Protein AF-A0A375JFB7-F1 (afdb_monomer_lite)

Secondary structure (DSSP, 8-state):
--STTTHHHHHHHHHHHHHHHHHHHHHHHHHHHHHHHHHHHHHHHHHHHHHHHHHHHH--SHHHHHHHHHHHHHHHHHHHHHHHHHHHHHHHHHHHHHHHHHHHHHHHHHHHHHHHHHHHHTT--SSHHHHHHHHHHHHHHHHHHHHHHHHHHHHHHHTT--

InterPro domains:
  IPR010127 Phasin, subfamily 1 [TIGR01841] (28-114)
  IPR018968 Phasin [PF09361] (9-106)

Organism: NCBI:txid164546

pLDDT: mean 70.56, std 11.67, range [41.59, 93.19]

Foldseek 3Di:
DPDLLCVLVVVLVVLVVVLVVLLVVLVVVLVVLLVVLVVVVVVVVVVVVVVLVVQVVVDPDPVSNVVSVVVVVVVVVVVVVVSVVSNVVSVVVSVVSNVVSLVVLVVVLVVLVVVVVVVVVVPDDDRNVSSVVSSVSSVVVSVVSVCVVVVVVVVVVVVVVD

Radius of gyration: 27.25 Å; chains: 1; bounding box: 56×20×85 Å

Sequence (162 aa):
MSTSALEPIAAAQAAGIEILYGLTSRTLDGLHKVAELNLQTMKWTLAETKECARKAFEAKTAGDLLAMDAGILPPMAEKAQAYCRQQIEIAAATRADFAKVAEAQYEQSKRVMQDYIDAATRGAPSGSVAAMAAWESALTATTSFLDAMQRPSKRAASSRTT

Structure (mmCIF, N/CA/C/O backbone):
data_AF-A0A375JFB7-F1
#
_entry.id   AF-A0A375JFB7-F1
#
loop_
_atom_site.group_PDB
_atom_site.id
_atom_site.type_symbol
_atom_site.label_atom_id
_atom_site.label_alt_id
_atom_site.label_comp_id
_atom_site.label_asym_id
_atom_site.label_entity_id
_atom_site.label_seq_id
_atom_site.pdbx_PDB_ins_code
_atom_site.Cartn_x
_atom_site.Cartn_y
_atom_site.Cartn_z
_atom_site.occupancy
_atom_site.B_iso_or_equiv
_atom_site.auth_seq_id
_atom_site.auth_comp_id
_atom_site.auth_asym_id
_atom_site.auth_atom_id
_atom_site.pdbx_PDB_model_num
ATOM 1 N N . MET A 1 1 ? 12.589 9.774 -48.180 1.00 43.66 1 MET A N 1
ATOM 2 C CA . MET A 1 1 ? 13.615 9.539 -47.139 1.00 43.66 1 MET A CA 1
ATOM 3 C C . MET A 1 1 ? 13.243 10.329 -45.883 1.00 43.66 1 MET A C 1
ATOM 5 O O . MET A 1 1 ? 13.657 11.472 -45.799 1.00 43.66 1 MET A O 1
ATOM 9 N N . SER A 1 2 ? 12.432 9.796 -44.953 1.00 49.78 2 SER A N 1
ATOM 10 C CA . SER A 1 2 ? 12.224 10.422 -43.616 1.00 49.78 2 SER A CA 1
ATOM 11 C C . SER A 1 2 ? 11.579 9.509 -42.553 1.00 49.78 2 SER A C 1
ATOM 13 O O . SER A 1 2 ? 11.629 9.842 -41.378 1.00 49.78 2 SER A O 1
ATOM 15 N N . THR A 1 3 ? 10.975 8.370 -42.908 1.00 49.88 3 THR A N 1
ATOM 16 C CA . THR A 1 3 ? 10.169 7.573 -41.959 1.00 49.88 3 THR A CA 1
ATOM 17 C C . THR A 1 3 ? 10.995 6.725 -40.985 1.00 49.88 3 THR A C 1
ATOM 19 O O . THR A 1 3 ? 10.656 6.655 -39.810 1.00 49.88 3 THR A O 1
ATOM 22 N N . SER A 1 4 ? 12.129 6.165 -41.417 1.00 55.44 4 SER A N 1
ATOM 23 C CA . SER A 1 4 ? 12.956 5.253 -40.603 1.00 55.44 4 SER A CA 1
ATOM 24 C C . SER A 1 4 ? 13.643 5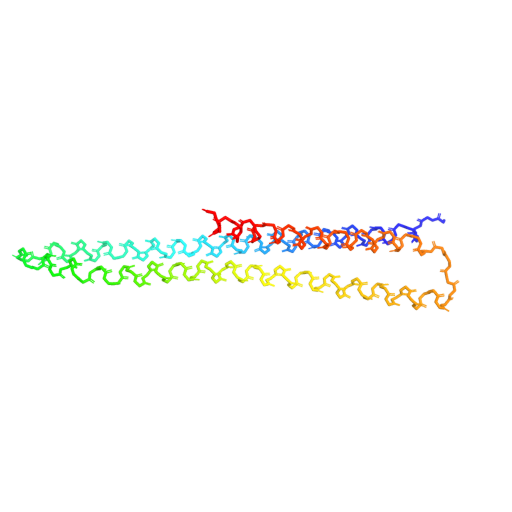.914 -39.398 1.00 55.44 4 SER A C 1
ATOM 26 O O . SER A 1 4 ? 14.006 5.234 -38.449 1.00 55.44 4 SER A O 1
ATOM 28 N N . ALA A 1 5 ? 13.836 7.238 -39.422 1.00 58.59 5 ALA A N 1
ATOM 29 C CA . ALA A 1 5 ? 14.421 7.985 -38.303 1.00 58.59 5 ALA A CA 1
ATOM 30 C C . ALA A 1 5 ? 13.385 8.344 -37.221 1.00 58.59 5 ALA A C 1
ATOM 32 O O . ALA A 1 5 ? 13.753 8.618 -36.082 1.00 58.59 5 ALA A O 1
ATOM 33 N N . LEU A 1 6 ? 12.095 8.343 -37.575 1.00 59.38 6 LEU A N 1
ATOM 34 C CA . LEU A 1 6 ? 10.992 8.681 -36.673 1.00 59.38 6 LEU A CA 1
ATOM 35 C C . LEU A 1 6 ? 10.460 7.457 -35.923 1.00 59.38 6 LEU A C 1
ATOM 37 O O . LEU A 1 6 ? 9.968 7.598 -34.810 1.00 59.38 6 LEU A O 1
ATOM 41 N N . GLU A 1 7 ? 10.592 6.264 -36.500 1.00 63.38 7 GLU A N 1
ATOM 42 C CA . GLU A 1 7 ? 10.107 5.004 -35.924 1.00 63.38 7 GLU A CA 1
ATOM 43 C C . GLU A 1 7 ? 10.693 4.694 -34.525 1.00 63.38 7 GLU A C 1
ATOM 45 O O . GLU A 1 7 ? 9.913 4.403 -33.616 1.00 63.38 7 GLU A O 1
ATOM 50 N N . PRO A 1 8 ? 12.009 4.863 -34.266 1.00 57.88 8 PRO A N 1
ATOM 51 C CA . PRO A 1 8 ? 12.585 4.647 -32.934 1.00 57.88 8 PRO A CA 1
ATOM 52 C C . PRO A 1 8 ? 12.127 5.692 -31.906 1.00 57.88 8 PRO A C 1
ATOM 54 O O . PRO A 1 8 ? 11.926 5.374 -30.735 1.00 57.88 8 PRO A O 1
ATOM 57 N N . ILE A 1 9 ? 11.934 6.942 -32.343 1.00 61.06 9 ILE A N 1
ATOM 58 C CA . ILE A 1 9 ? 11.463 8.046 -31.491 1.00 61.06 9 ILE A CA 1
ATOM 59 C C . ILE A 1 9 ? 9.996 7.819 -31.108 1.00 61.06 9 ILE A C 1
ATOM 61 O O . ILE A 1 9 ? 9.631 7.965 -29.942 1.00 61.06 9 ILE A O 1
ATOM 65 N N . ALA A 1 10 ? 9.167 7.413 -32.071 1.00 66.88 10 ALA A N 1
ATOM 66 C CA . ALA A 1 10 ? 7.772 7.064 -31.838 1.00 66.88 10 ALA A CA 1
ATOM 67 C C . ALA A 1 10 ? 7.643 5.851 -30.901 1.00 66.88 10 ALA A C 1
ATOM 69 O O . ALA A 1 10 ? 6.823 5.874 -29.984 1.00 66.88 10 ALA A O 1
ATOM 70 N N . ALA A 1 11 ? 8.492 4.831 -31.066 1.00 64.00 11 ALA A N 1
ATOM 71 C CA . ALA A 1 11 ? 8.538 3.675 -30.171 1.00 64.00 11 ALA A CA 1
ATOM 72 C C . ALA A 1 11 ? 8.938 4.060 -28.733 1.00 64.00 11 ALA A C 1
ATOM 74 O O . ALA A 1 11 ? 8.326 3.584 -27.778 1.00 64.00 11 ALA A O 1
ATOM 75 N N . ALA A 1 12 ? 9.909 4.965 -28.562 1.00 59.97 12 ALA A N 1
ATOM 76 C CA . ALA A 1 12 ? 10.305 5.471 -27.245 1.00 59.97 12 ALA A CA 1
ATOM 77 C C . ALA A 1 12 ? 9.188 6.285 -26.567 1.00 59.97 12 ALA A C 1
ATOM 79 O O . ALA A 1 12 ? 8.938 6.124 -25.371 1.00 59.97 12 ALA A O 1
ATOM 80 N N . GLN A 1 13 ? 8.482 7.129 -27.327 1.00 59.34 13 GLN A N 1
ATOM 81 C CA . GLN A 1 13 ? 7.333 7.886 -26.823 1.00 59.34 13 GLN A CA 1
ATOM 82 C C . GLN A 1 13 ? 6.175 6.968 -26.417 1.00 59.34 13 GLN A C 1
ATOM 84 O O . GLN A 1 13 ? 5.597 7.156 -25.346 1.00 59.34 13 GLN A O 1
ATOM 89 N N . ALA A 1 14 ? 5.868 5.954 -27.230 1.00 68.44 14 ALA A N 1
ATOM 90 C CA . ALA A 1 14 ? 4.843 4.961 -26.919 1.00 68.44 14 ALA A CA 1
ATOM 91 C C . ALA A 1 14 ? 5.184 4.178 -25.640 1.00 68.44 14 ALA A C 1
ATOM 93 O O . ALA A 1 14 ? 4.348 4.088 -24.742 1.00 68.44 14 ALA A O 1
ATOM 94 N N . ALA A 1 15 ? 6.431 3.714 -25.502 1.00 65.50 15 ALA A N 1
ATOM 95 C CA . ALA A 1 15 ? 6.897 3.034 -24.294 1.00 65.50 15 ALA A CA 1
ATOM 96 C C . ALA A 1 15 ? 6.797 3.933 -23.047 1.00 65.50 15 ALA A C 1
ATOM 98 O O . ALA A 1 15 ? 6.341 3.491 -21.996 1.00 65.50 15 ALA A O 1
ATOM 99 N N . GLY A 1 16 ? 7.151 5.219 -23.161 1.00 62.47 16 GLY A N 1
ATOM 100 C CA . GLY A 1 16 ? 7.000 6.184 -22.068 1.00 62.47 16 GLY A CA 1
ATOM 101 C C . GLY A 1 16 ? 5.546 6.360 -21.611 1.00 62.47 16 GLY A C 1
ATOM 102 O O . GLY A 1 16 ? 5.279 6.405 -20.409 1.00 62.47 16 GLY A O 1
ATOM 103 N N . ILE A 1 17 ? 4.598 6.412 -22.552 1.00 69.38 17 ILE A N 1
ATOM 104 C CA . ILE A 1 17 ? 3.159 6.493 -22.254 1.00 69.38 17 ILE A CA 1
ATOM 105 C C . ILE A 1 17 ? 2.668 5.213 -21.570 1.00 69.38 17 ILE A C 1
ATOM 107 O O . ILE A 1 17 ? 1.898 5.291 -20.614 1.00 69.38 17 ILE A O 1
ATOM 111 N N . GLU A 1 18 ? 3.127 4.046 -22.015 1.00 69.50 18 GLU A N 1
ATOM 112 C CA . GLU A 1 18 ? 2.725 2.755 -21.450 1.00 69.50 18 GLU A CA 1
ATOM 113 C C . GLU A 1 18 ? 3.256 2.557 -20.021 1.00 69.50 18 GLU A C 1
ATOM 115 O O . GLU A 1 18 ? 2.513 2.124 -19.137 1.00 69.50 18 GLU A O 1
ATOM 120 N N . ILE A 1 19 ? 4.491 2.996 -19.750 1.00 67.31 19 ILE A N 1
ATOM 121 C CA . ILE A 1 19 ? 5.060 3.065 -18.395 1.00 67.31 19 ILE A CA 1
ATOM 122 C C . ILE A 1 19 ? 4.215 3.977 -17.502 1.00 67.31 19 ILE A C 1
ATOM 124 O O . ILE A 1 19 ? 3.836 3.576 -16.400 1.00 67.31 19 ILE A O 1
ATOM 128 N N . LEU A 1 20 ? 3.911 5.195 -17.968 1.00 65.31 20 LEU A N 1
ATOM 129 C CA . LEU A 1 20 ? 3.102 6.158 -17.216 1.00 65.31 20 LEU A CA 1
ATOM 130 C C . LEU A 1 20 ? 1.714 5.595 -16.913 1.00 65.31 20 LEU A C 1
ATOM 132 O O . LEU A 1 20 ? 1.273 5.646 -15.767 1.00 65.31 20 LEU A O 1
ATOM 136 N N . TYR A 1 21 ? 1.056 5.003 -17.909 1.00 74.75 21 TYR A N 1
ATOM 137 C CA . TYR A 1 21 ? -0.249 4.377 -17.740 1.00 74.75 21 TYR A CA 1
ATOM 138 C C . TYR A 1 21 ? -0.203 3.228 -16.728 1.00 74.75 21 TYR A C 1
ATOM 140 O O . TYR A 1 21 ? -1.010 3.199 -15.797 1.00 74.75 21 TYR A O 1
ATOM 148 N N . GLY A 1 22 ? 0.771 2.321 -16.854 1.00 74.50 22 GLY A N 1
ATOM 149 C CA . GLY A 1 22 ? 0.967 1.222 -15.910 1.00 74.50 22 GLY A CA 1
ATOM 150 C C . GLY A 1 22 ? 1.167 1.727 -14.480 1.00 74.50 22 GLY A C 1
ATOM 151 O O . GLY A 1 22 ? 0.506 1.260 -13.553 1.00 74.50 22 GLY A O 1
ATOM 152 N N . LEU A 1 23 ? 2.008 2.744 -14.296 1.00 70.56 23 LEU A N 1
ATOM 153 C CA . LEU A 1 23 ? 2.259 3.382 -13.002 1.00 70.56 23 LEU A CA 1
ATOM 154 C C . LEU A 1 23 ? 1.022 4.045 -12.396 1.00 70.56 23 LEU A C 1
ATOM 156 O O . LEU A 1 23 ? 0.718 3.841 -11.213 1.00 70.56 23 LEU A O 1
ATOM 160 N N . THR A 1 24 ? 0.296 4.824 -13.195 1.00 70.94 24 THR A N 1
ATOM 161 C CA . THR A 1 24 ? -0.943 5.477 -12.768 1.00 70.94 24 THR A CA 1
ATOM 162 C C . THR A 1 24 ? -1.995 4.439 -12.394 1.00 70.94 24 THR A C 1
ATOM 164 O O . THR A 1 24 ? -2.578 4.542 -11.315 1.00 70.94 24 THR A O 1
ATOM 167 N N . SER A 1 25 ? -2.180 3.398 -13.211 1.00 76.81 25 SER A N 1
ATOM 168 C CA . SER A 1 25 ? -3.114 2.306 -12.923 1.00 76.81 25 SER A CA 1
ATOM 169 C C . SER A 1 25 ? -2.788 1.625 -11.592 1.00 76.81 25 SER A C 1
ATOM 171 O O . SER A 1 25 ? -3.671 1.474 -10.754 1.00 76.81 25 SER A O 1
ATOM 173 N N . ARG A 1 26 ? -1.519 1.274 -11.341 1.00 77.31 26 ARG A N 1
ATOM 174 C CA . ARG A 1 26 ? -1.110 0.637 -10.073 1.00 77.31 26 ARG A CA 1
ATOM 175 C C . ARG A 1 26 ? -1.273 1.555 -8.863 1.00 77.31 26 ARG A C 1
ATOM 177 O O . ARG A 1 26 ? -1.613 1.089 -7.776 1.00 77.31 26 ARG A O 1
ATOM 184 N N . THR A 1 27 ? -1.071 2.858 -9.042 1.00 73.12 27 THR A N 1
ATOM 185 C CA . THR A 1 27 ? -1.324 3.850 -7.988 1.00 73.12 27 THR A CA 1
ATOM 186 C C . THR A 1 27 ? -2.812 3.921 -7.642 1.00 73.12 27 THR A C 1
ATOM 188 O O . THR A 1 27 ? -3.165 3.931 -6.462 1.00 73.12 27 THR A O 1
ATOM 191 N N . LEU A 1 28 ? -3.685 3.918 -8.655 1.00 78.69 28 LEU A N 1
ATOM 192 C CA . LEU A 1 28 ? -5.137 3.892 -8.466 1.00 78.69 28 LEU A CA 1
ATOM 193 C C . LEU A 1 28 ? -5.602 2.595 -7.790 1.00 78.69 28 LEU A C 1
ATOM 195 O O . LEU A 1 28 ? -6.403 2.663 -6.859 1.00 78.69 28 LEU A O 1
ATOM 199 N N . ASP A 1 29 ? -5.045 1.441 -8.171 1.00 83.56 29 ASP A N 1
ATOM 200 C CA . ASP A 1 29 ? -5.311 0.158 -7.503 1.00 83.56 29 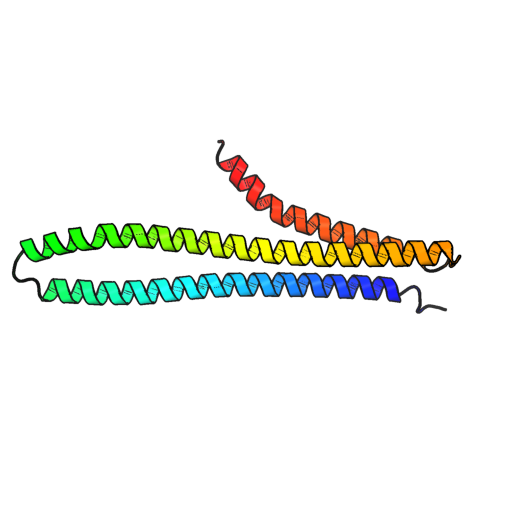ASP A CA 1
ATOM 201 C C . ASP A 1 29 ? -4.941 0.211 -6.010 1.00 83.56 29 ASP A C 1
ATOM 203 O O . ASP A 1 29 ? -5.694 -0.258 -5.153 1.00 83.56 29 ASP A O 1
ATOM 207 N N . GLY A 1 30 ? -3.789 0.803 -5.677 1.00 78.81 30 GLY A N 1
ATOM 208 C CA . GLY A 1 30 ? -3.357 1.009 -4.294 1.00 78.81 30 GLY A CA 1
ATOM 209 C C . GLY A 1 30 ? -4.313 1.907 -3.504 1.00 78.81 30 GLY A C 1
ATOM 210 O O . GLY A 1 30 ? -4.704 1.555 -2.390 1.00 78.81 30 GLY A O 1
ATOM 211 N N . LEU A 1 31 ? -4.741 3.030 -4.092 1.00 77.94 31 LEU A N 1
ATOM 212 C CA . LEU A 1 31 ? -5.734 3.929 -3.490 1.00 77.94 31 LEU A CA 1
ATOM 213 C C . LEU A 1 31 ? -7.068 3.220 -3.245 1.00 77.94 31 LEU A C 1
ATOM 215 O O . LEU A 1 31 ? -7.648 3.363 -2.168 1.00 77.94 31 LEU A O 1
ATOM 219 N N . HIS A 1 32 ? -7.530 2.428 -4.213 1.00 86.19 32 HIS A N 1
ATOM 220 C CA . HIS A 1 32 ? -8.751 1.642 -4.078 1.00 86.19 32 HIS A CA 1
ATOM 221 C C . HIS A 1 32 ? -8.638 0.648 -2.914 1.00 86.19 32 HIS A C 1
ATOM 223 O O . HIS A 1 32 ? -9.533 0.599 -2.075 1.00 86.19 32 HIS A O 1
ATOM 229 N N . LYS A 1 33 ? -7.518 -0.073 -2.784 1.00 90.56 33 LYS A N 1
ATOM 230 C CA . LYS A 1 33 ? -7.294 -1.000 -1.658 1.00 90.56 33 LYS A CA 1
ATOM 231 C C . LYS A 1 33 ? -7.314 -0.298 -0.297 1.00 90.56 33 LYS A C 1
ATOM 233 O O . LYS A 1 33 ? -7.882 -0.839 0.647 1.00 90.56 33 LYS A O 1
ATOM 238 N N . VAL A 1 34 ? -6.733 0.900 -0.187 1.00 82.44 34 VAL A N 1
ATOM 239 C CA . VAL A 1 34 ? -6.784 1.699 1.054 1.00 82.44 34 VAL A CA 1
ATOM 240 C C . VAL A 1 34 ? -8.214 2.149 1.359 1.00 82.44 34 VAL A C 1
ATOM 242 O O . VAL A 1 34 ? -8.664 2.040 2.498 1.00 82.44 34 VAL A O 1
ATOM 245 N N . ALA A 1 35 ? -8.945 2.635 0.354 1.00 87.88 35 ALA A N 1
ATOM 246 C CA . ALA A 1 35 ? -10.334 3.052 0.521 1.00 87.88 35 ALA A CA 1
ATOM 247 C C . ALA A 1 35 ? -11.234 1.882 0.949 1.00 87.88 35 ALA A C 1
ATOM 249 O O . ALA A 1 35 ? -12.029 2.029 1.877 1.00 87.88 35 ALA A O 1
ATOM 250 N N . GLU A 1 36 ? -11.062 0.715 0.327 1.00 92.31 36 GLU A N 1
ATOM 251 C CA . GLU A 1 36 ? -11.780 -0.509 0.682 1.00 92.31 36 GLU A CA 1
ATOM 252 C C . GLU A 1 36 ? -11.465 -0.942 2.120 1.00 92.31 36 GLU A C 1
ATOM 254 O O . GLU A 1 36 ? -12.384 -1.188 2.902 1.00 92.31 36 GLU A O 1
ATOM 259 N N . LEU A 1 37 ? -10.187 -0.944 2.519 1.00 89.94 37 LEU A N 1
ATOM 260 C CA . LEU A 1 37 ? -9.781 -1.253 3.894 1.00 89.94 37 LEU A CA 1
ATOM 261 C C . LEU A 1 37 ? -10.424 -0.295 4.912 1.00 89.94 37 LEU A C 1
ATOM 263 O O . LEU A 1 37 ? -10.921 -0.735 5.954 1.00 89.94 37 LEU A O 1
ATOM 267 N N . ASN A 1 38 ? -10.457 1.005 4.613 1.00 86.75 38 ASN A N 1
ATOM 268 C CA . ASN A 1 38 ? -11.100 2.002 5.471 1.00 86.75 38 ASN A CA 1
ATOM 269 C C . ASN A 1 38 ? -12.604 1.751 5.589 1.00 86.75 38 ASN A C 1
ATOM 271 O O . ASN A 1 38 ? -13.147 1.780 6.693 1.00 86.75 38 ASN A O 1
ATOM 275 N N . LEU A 1 39 ? -13.276 1.459 4.473 1.00 93.19 39 LEU A N 1
ATOM 276 C CA . LEU A 1 39 ? -14.708 1.178 4.458 1.00 93.19 39 LEU A CA 1
ATOM 277 C C . LEU A 1 39 ? -15.041 -0.087 5.263 1.00 93.19 39 LEU A C 1
ATOM 279 O O . LEU A 1 39 ? -15.997 -0.087 6.042 1.00 93.19 39 LEU A O 1
ATOM 283 N N . GLN A 1 40 ? -14.250 -1.151 5.109 1.00 89.81 40 GLN A N 1
ATOM 284 C CA . GLN A 1 40 ? -14.389 -2.378 5.896 1.00 89.81 40 GLN A CA 1
ATOM 285 C C . GLN A 1 40 ? -14.195 -2.101 7.386 1.00 89.81 40 GLN A C 1
ATOM 287 O O . GLN A 1 40 ? -15.034 -2.503 8.191 1.00 89.81 40 GLN A O 1
ATOM 292 N N . THR A 1 41 ? -13.155 -1.342 7.739 1.00 85.12 41 THR A N 1
ATOM 293 C CA . THR A 1 41 ? -12.876 -0.939 9.124 1.00 85.12 41 THR A CA 1
ATOM 294 C C . THR A 1 41 ? -14.038 -0.132 9.704 1.00 85.12 41 THR A C 1
ATOM 296 O O . THR A 1 41 ? -14.505 -0.436 10.795 1.00 85.12 41 THR A O 1
ATOM 299 N N . MET A 1 42 ? -14.580 0.841 8.966 1.00 82.75 42 MET A N 1
ATOM 300 C CA . MET A 1 42 ? -15.734 1.638 9.402 1.00 82.75 42 MET A CA 1
ATOM 301 C C . MET A 1 42 ? -16.990 0.789 9.615 1.00 82.75 42 MET A C 1
ATOM 303 O O . MET A 1 42 ? -17.652 0.927 10.644 1.00 82.75 42 MET A O 1
ATOM 307 N N . LYS A 1 43 ? -17.327 -0.090 8.660 1.00 86.44 43 LYS A N 1
ATOM 308 C CA . LYS A 1 43 ? -18.482 -1.000 8.769 1.00 86.44 43 LYS A CA 1
ATOM 309 C C . LYS A 1 43 ? -18.365 -1.880 10.004 1.00 86.44 43 LYS A C 1
ATOM 311 O O . LYS A 1 43 ? -19.333 -2.067 10.739 1.00 86.44 43 LYS A O 1
ATOM 316 N N . TRP A 1 44 ? -17.172 -2.409 10.209 1.00 84.12 44 TRP A N 1
ATOM 317 C CA . TRP A 1 44 ? -16.868 -3.295 11.306 1.00 84.12 44 TRP A CA 1
ATOM 318 C C . TRP A 1 44 ? -16.928 -2.560 12.665 1.00 84.12 44 TRP A C 1
ATOM 320 O O . TRP A 1 44 ? -17.637 -3.015 13.562 1.00 84.12 44 TRP A O 1
ATOM 330 N N . THR A 1 45 ? -16.340 -1.363 12.781 1.00 80.69 45 THR A N 1
ATOM 331 C CA . THR A 1 45 ? -16.447 -0.508 13.980 1.00 80.69 45 THR A CA 1
ATOM 332 C C . THR A 1 45 ? -17.897 -0.125 14.278 1.00 80.69 45 THR A C 1
ATOM 334 O O . THR A 1 45 ? -18.317 -0.136 15.430 1.00 80.69 45 THR A O 1
ATOM 337 N N . LEU A 1 46 ? -18.702 0.178 13.255 1.00 81.38 46 LEU A N 1
ATOM 338 C CA . LEU A 1 46 ? -20.120 0.495 13.437 1.00 81.38 46 LEU A CA 1
ATOM 339 C C . LEU A 1 46 ? -20.913 -0.703 13.985 1.00 81.38 46 LEU A C 1
ATOM 341 O O . LEU A 1 46 ? -21.775 -0.527 14.849 1.00 81.38 46 LEU A O 1
ATOM 345 N N . ALA A 1 47 ? -20.618 -1.915 13.505 1.00 84.81 47 ALA A N 1
ATOM 346 C CA . ALA A 1 47 ? -21.225 -3.139 14.021 1.00 84.81 47 ALA A CA 1
ATOM 347 C C . ALA A 1 47 ? -20.856 -3.377 15.496 1.00 84.81 47 ALA A C 1
ATOM 349 O O . ALA A 1 47 ? -21.729 -3.737 16.287 1.00 84.81 47 ALA A O 1
ATOM 350 N N . GLU A 1 48 ? -19.608 -3.108 15.887 1.00 81.38 48 GLU A N 1
ATOM 351 C CA . GLU A 1 48 ? -19.191 -3.186 17.291 1.00 81.38 48 GLU A CA 1
ATOM 352 C C . GLU A 1 48 ? -19.843 -2.124 18.167 1.00 81.38 48 GLU A C 1
ATOM 354 O O . GLU A 1 48 ? -20.316 -2.454 19.250 1.00 81.38 48 GLU A O 1
ATOM 359 N N . THR A 1 49 ? -19.941 -0.876 17.705 1.00 80.31 49 THR A N 1
ATOM 360 C CA . THR A 1 49 ? -20.636 0.185 18.449 1.00 80.31 49 THR A CA 1
ATOM 361 C C . THR A 1 49 ? -22.094 -0.184 18.695 1.00 80.31 49 THR A C 1
ATOM 363 O O . THR A 1 49 ? -22.600 0.014 19.798 1.00 80.31 49 THR A O 1
ATOM 366 N N . LYS A 1 50 ? -22.769 -0.774 17.699 1.00 84.12 50 LYS A N 1
ATOM 367 C CA . LYS A 1 50 ? -24.135 -1.286 17.860 1.00 84.12 50 LYS A CA 1
ATOM 368 C C . LYS A 1 50 ? -24.205 -2.370 18.939 1.00 84.12 50 LYS A C 1
ATOM 370 O O . LYS A 1 50 ? -25.101 -2.331 19.778 1.00 84.12 50 LYS A O 1
ATOM 375 N N . GLU A 1 51 ? -23.288 -3.331 18.917 1.00 83.50 51 GLU A N 1
ATOM 376 C CA . GLU A 1 51 ? -23.265 -4.431 19.885 1.00 83.50 51 GLU A CA 1
ATOM 377 C C . GLU A 1 51 ? -22.904 -3.959 21.301 1.00 83.50 51 GLU A C 1
ATOM 379 O O . GLU A 1 51 ? -23.505 -4.399 22.279 1.00 83.50 51 GLU A O 1
ATOM 384 N N . CYS A 1 52 ? -21.969 -3.018 21.410 1.00 82.12 52 CYS A N 1
ATOM 385 C CA . CYS A 1 52 ? -21.584 -2.369 22.656 1.00 82.12 52 CYS A CA 1
ATOM 386 C C . CYS A 1 52 ? -22.763 -1.584 23.251 1.00 82.12 52 CYS A C 1
ATOM 388 O O . CYS A 1 52 ? -23.105 -1.772 24.415 1.00 82.12 52 CYS A O 1
ATOM 390 N N . ALA A 1 53 ? -23.463 -0.791 22.430 1.00 83.25 53 ALA A N 1
ATOM 391 C CA . ALA A 1 53 ? -24.677 -0.093 22.842 1.00 83.25 53 ALA A CA 1
ATOM 392 C C . ALA A 1 53 ? -25.770 -1.072 23.299 1.00 83.25 53 ALA A C 1
ATOM 394 O O . ALA A 1 53 ? -26.386 -0.854 24.340 1.00 83.25 53 ALA A O 1
ATOM 395 N N . ARG A 1 54 ? -25.981 -2.178 22.570 1.00 84.12 54 ARG A N 1
ATOM 396 C CA . ARG A 1 54 ? -26.938 -3.229 22.952 1.00 84.12 54 ARG A CA 1
ATOM 397 C C . ARG A 1 54 ? -26.608 -3.814 24.328 1.00 84.12 54 ARG A C 1
ATOM 399 O O . ARG A 1 54 ? -27.473 -3.838 25.197 1.00 84.12 54 ARG A O 1
ATOM 406 N N . LYS A 1 55 ? -25.359 -4.237 24.543 1.00 82.00 55 LYS A N 1
ATOM 407 C CA . LYS A 1 55 ? -24.903 -4.794 25.825 1.00 82.00 55 LYS A CA 1
ATOM 408 C C . LYS A 1 55 ? -25.003 -3.781 26.969 1.00 82.00 55 LYS A C 1
ATOM 410 O O . LYS A 1 55 ? -25.403 -4.161 28.064 1.00 82.00 55 LYS A O 1
ATOM 415 N N . ALA A 1 56 ? -24.721 -2.503 26.710 1.00 82.12 56 ALA A N 1
ATOM 416 C CA . ALA A 1 56 ? -24.887 -1.438 27.696 1.00 82.12 56 ALA A CA 1
ATOM 417 C C . ALA A 1 56 ? -26.358 -1.244 28.107 1.00 82.12 56 ALA A C 1
ATOM 419 O O . ALA A 1 56 ? -26.634 -1.057 29.287 1.00 82.12 56 ALA A O 1
ATOM 420 N N . PHE A 1 57 ? -27.307 -1.326 27.165 1.00 86.31 57 PHE A N 1
ATOM 421 C CA . PHE A 1 57 ? -28.744 -1.256 27.473 1.00 86.31 57 PHE A CA 1
ATOM 422 C C . PHE A 1 57 ? -29.276 -2.498 28.203 1.00 86.31 57 PHE A C 1
ATOM 424 O O . PHE A 1 57 ? -30.259 -2.403 28.933 1.00 86.31 57 PHE A O 1
ATOM 431 N N . GLU A 1 58 ? -28.652 -3.659 28.005 1.00 86.31 58 GLU A N 1
ATOM 432 C CA . GLU A 1 58 ? -29.026 -4.917 28.664 1.00 86.31 58 GLU A CA 1
ATOM 433 C C . GLU A 1 58 ? -28.367 -5.112 30.038 1.00 86.31 58 GLU A C 1
ATOM 435 O O . GLU A 1 58 ? -28.774 -6.004 30.790 1.00 86.31 58 GLU A O 1
ATOM 440 N N . ALA A 1 59 ? -27.365 -4.292 30.370 1.00 86.75 59 ALA A N 1
ATOM 441 C CA . ALA A 1 59 ? -26.669 -4.330 31.647 1.00 86.75 59 ALA A CA 1
ATOM 442 C C . ALA A 1 59 ? -27.648 -4.073 32.802 1.00 86.75 59 ALA A C 1
ATOM 444 O O . ALA A 1 59 ? -28.389 -3.089 32.814 1.00 86.75 59 ALA A O 1
ATOM 445 N N . LYS A 1 60 ? -27.647 -4.965 33.797 1.00 88.00 60 LYS A N 1
ATOM 446 C CA . LYS A 1 60 ? -28.557 -4.880 34.952 1.00 88.00 60 LYS A CA 1
ATOM 447 C C . LYS A 1 60 ? -27.874 -4.266 36.166 1.00 88.00 60 LYS A C 1
ATOM 449 O O . LYS A 1 60 ? -28.548 -3.809 37.087 1.00 88.00 60 LYS A O 1
ATOM 454 N N . THR A 1 61 ? -26.544 -4.267 36.177 1.00 88.44 61 THR A N 1
ATOM 455 C CA . THR A 1 61 ? -25.720 -3.775 37.278 1.00 88.44 61 THR A CA 1
ATOM 456 C C . THR A 1 61 ? -24.544 -2.943 36.766 1.00 88.44 61 THR A C 1
ATOM 458 O O . THR A 1 61 ? -24.097 -3.092 35.631 1.00 88.44 61 THR A O 1
ATOM 461 N N . ALA A 1 62 ? -23.979 -2.094 37.631 1.00 78.69 62 ALA A N 1
ATOM 462 C CA . ALA A 1 62 ? -22.740 -1.371 37.329 1.00 78.69 62 ALA A CA 1
ATOM 463 C C . ALA A 1 62 ? -21.538 -2.314 37.099 1.00 78.69 62 ALA A C 1
ATOM 465 O O . ALA A 1 62 ? -20.606 -1.961 36.380 1.00 78.69 62 ALA A O 1
ATOM 466 N N . GLY A 1 63 ? -21.568 -3.526 37.671 1.00 82.81 63 GLY A N 1
ATOM 467 C CA . GLY A 1 63 ? -20.556 -4.557 37.431 1.00 82.81 63 GLY A CA 1
ATOM 468 C C . GLY A 1 63 ? -20.581 -5.098 35.999 1.00 82.81 63 GLY A C 1
ATOM 469 O O . GLY A 1 63 ? -19.519 -5.323 35.422 1.00 82.81 63 GLY A O 1
ATOM 470 N N . ASP A 1 64 ? -21.769 -5.223 35.398 1.00 80.00 64 ASP A N 1
ATOM 471 C CA . ASP A 1 64 ? -21.928 -5.675 34.007 1.00 80.00 64 ASP A CA 1
ATOM 472 C C . ASP A 1 64 ? -21.305 -4.678 33.014 1.00 80.00 64 ASP A C 1
ATOM 474 O O . ASP A 1 64 ? -20.692 -5.081 32.027 1.00 80.00 64 ASP A O 1
ATOM 478 N N . LEU A 1 65 ? -21.401 -3.374 33.307 1.00 78.44 65 LEU A N 1
ATOM 479 C CA . LEU A 1 65 ? -20.771 -2.303 32.525 1.00 78.44 65 LEU A CA 1
ATOM 480 C C . LEU A 1 65 ? -19.237 -2.340 32.620 1.00 78.44 65 LEU A C 1
ATOM 482 O O . LEU A 1 65 ? -18.562 -2.274 31.596 1.00 78.44 65 LEU A O 1
ATOM 486 N N . LEU A 1 66 ? -18.681 -2.508 33.825 1.00 77.38 66 LEU A N 1
ATOM 487 C CA . LEU A 1 66 ? -17.226 -2.592 34.028 1.00 77.38 66 LEU A CA 1
ATOM 488 C C . LEU A 1 66 ? -16.611 -3.837 33.368 1.00 77.38 66 LEU A C 1
ATOM 490 O O . LEU A 1 66 ? -15.506 -3.777 32.827 1.00 77.38 66 LEU A O 1
ATOM 494 N N . ALA A 1 67 ? -17.330 -4.962 33.374 1.00 78.94 67 ALA A N 1
ATOM 495 C CA . ALA A 1 67 ? -16.915 -6.170 32.662 1.00 78.94 67 ALA A CA 1
ATOM 496 C C . ALA A 1 67 ? -16.920 -5.980 31.132 1.00 78.94 67 ALA A C 1
ATOM 498 O O . ALA A 1 67 ? -16.150 -6.630 30.422 1.00 78.94 67 ALA A O 1
ATOM 499 N N . MET A 1 68 ? -17.758 -5.073 30.622 1.00 72.81 68 MET A N 1
ATOM 500 C CA . MET A 1 68 ? -17.846 -4.746 29.202 1.00 72.81 68 MET A CA 1
ATOM 501 C C . MET A 1 68 ? -16.584 -4.027 28.703 1.00 72.81 68 MET A C 1
ATOM 503 O O . MET A 1 68 ? -16.014 -4.448 27.698 1.00 72.81 68 MET A O 1
ATOM 507 N N . ASP A 1 69 ? -16.094 -3.024 29.439 1.00 65.50 69 ASP A N 1
ATOM 508 C CA . ASP A 1 69 ? -14.858 -2.294 29.106 1.00 65.50 69 ASP A CA 1
ATOM 509 C C . ASP A 1 69 ? -13.631 -3.221 29.061 1.00 65.50 69 ASP A C 1
ATOM 511 O O . ASP A 1 69 ? -12.815 -3.153 28.135 1.00 65.50 69 ASP A O 1
ATOM 515 N N . ALA A 1 70 ? -13.534 -4.155 30.013 1.00 71.62 70 ALA A N 1
ATOM 516 C CA . ALA A 1 70 ? -12.455 -5.144 30.056 1.00 71.62 70 ALA A CA 1
ATOM 517 C C . ALA A 1 70 ? -12.472 -6.107 28.849 1.00 71.62 70 ALA A C 1
ATOM 519 O O . ALA A 1 70 ? -11.418 -6.573 28.415 1.00 71.62 70 ALA A O 1
ATOM 520 N N . GLY A 1 71 ? -13.651 -6.383 28.283 1.00 69.56 71 GLY A N 1
ATOM 521 C CA . GLY A 1 71 ? -13.816 -7.231 27.100 1.00 69.56 71 GLY A CA 1
ATOM 522 C C . GLY A 1 71 ? -13.568 -6.527 25.760 1.00 69.56 71 GLY A C 1
ATOM 523 O O . GLY A 1 71 ? -13.420 -7.209 24.748 1.00 69.56 71 GLY A O 1
ATOM 524 N N . ILE A 1 72 ? -13.519 -5.189 25.729 1.00 70.88 72 ILE A N 1
ATOM 525 C CA . ILE A 1 72 ? -13.388 -4.388 24.496 1.00 70.88 72 ILE A CA 1
ATOM 526 C C . ILE A 1 72 ? -11.928 -4.022 24.205 1.00 70.88 72 ILE A C 1
ATOM 528 O O . ILE A 1 72 ? -11.500 -4.060 23.048 1.00 70.88 72 ILE A O 1
ATOM 532 N N . LEU A 1 73 ? -11.145 -3.702 25.238 1.00 73.38 73 LEU A N 1
ATOM 533 C CA . LEU A 1 73 ? -9.771 -3.216 25.067 1.00 73.38 73 LEU A CA 1
ATOM 534 C C . LEU A 1 73 ? -8.835 -4.211 24.353 1.00 73.38 73 LEU A C 1
ATOM 536 O O . LEU A 1 73 ? -8.157 -3.786 23.411 1.00 73.38 73 LEU A O 1
ATOM 540 N N . PRO A 1 74 ? -8.786 -5.513 24.713 1.00 78.50 74 PRO A N 1
ATOM 541 C CA . PRO A 1 74 ? -7.893 -6.448 24.028 1.00 78.50 74 PRO A CA 1
ATOM 542 C C . PRO A 1 74 ? -8.239 -6.623 22.536 1.00 78.50 74 PRO A C 1
ATOM 544 O O . PRO A 1 74 ? -7.348 -6.435 21.702 1.00 78.50 74 PRO A O 1
ATOM 547 N N . PRO A 1 75 ? -9.515 -6.845 22.148 1.00 80.12 75 PRO A N 1
ATOM 548 C CA . PRO A 1 75 ? -9.897 -6.885 20.740 1.00 80.12 75 PRO A CA 1
ATOM 549 C C . PRO A 1 75 ? -9.596 -5.591 19.977 1.00 80.12 75 PRO A C 1
ATOM 551 O O . PRO A 1 75 ? -9.313 -5.650 18.786 1.00 80.12 75 PRO A O 1
ATOM 554 N N . MET A 1 76 ? -9.664 -4.410 20.599 1.00 75.88 76 MET A N 1
ATOM 555 C CA . MET A 1 76 ? -9.311 -3.159 19.912 1.00 75.88 76 MET A CA 1
ATOM 556 C C . MET A 1 76 ? -7.818 -3.086 19.565 1.00 75.88 76 MET A C 1
ATOM 558 O O . MET A 1 76 ? -7.469 -2.668 18.457 1.00 75.88 76 MET A O 1
ATOM 562 N N . ALA A 1 77 ? -6.939 -3.521 20.472 1.00 77.94 77 ALA A N 1
ATOM 563 C CA . ALA A 1 77 ? -5.494 -3.514 20.247 1.00 77.94 77 ALA A CA 1
ATOM 564 C C . ALA A 1 77 ? -5.082 -4.449 19.096 1.00 77.94 77 ALA A C 1
ATOM 566 O O . ALA A 1 77 ? -4.336 -4.040 18.201 1.00 77.94 77 ALA A O 1
ATOM 567 N N . GLU A 1 78 ? -5.625 -5.670 19.064 1.00 84.69 78 GLU A N 1
ATOM 568 C CA . GLU A 1 78 ? -5.374 -6.644 17.989 1.00 84.69 78 GLU A CA 1
ATOM 569 C C . GLU A 1 78 ? -5.779 -6.104 16.612 1.00 84.69 78 GLU A C 1
ATOM 571 O O . GLU A 1 78 ? -5.118 -6.348 15.600 1.00 84.69 78 GLU A O 1
ATOM 576 N N . LYS A 1 79 ? -6.851 -5.315 16.559 1.00 81.62 79 LYS A N 1
ATOM 577 C CA . LYS A 1 79 ? -7.391 -4.789 15.304 1.00 81.62 79 LYS A CA 1
ATOM 578 C C . LYS A 1 79 ? -6.665 -3.551 14.822 1.00 81.62 79 LYS A C 1
ATOM 580 O O . LYS A 1 79 ? -6.433 -3.426 13.624 1.00 81.62 79 LYS A O 1
ATOM 585 N N . ALA A 1 80 ? -6.239 -2.678 15.733 1.00 76.81 80 ALA A N 1
ATOM 586 C CA . ALA A 1 80 ? -5.321 -1.598 15.390 1.00 76.81 80 ALA A CA 1
ATOM 587 C C . ALA A 1 80 ? -4.020 -2.170 14.803 1.00 76.81 80 ALA A C 1
ATOM 589 O O . ALA A 1 80 ? -3.538 -1.702 13.769 1.00 76.81 80 ALA A O 1
ATOM 590 N N . GLN A 1 81 ? -3.496 -3.242 15.405 1.00 83.19 81 GLN A N 1
ATOM 591 C CA . GLN A 1 81 ? -2.343 -3.961 14.872 1.00 83.19 81 GLN A CA 1
ATOM 592 C C . GLN A 1 81 ? -2.634 -4.564 13.488 1.00 83.19 81 GLN A C 1
ATOM 594 O O . GLN A 1 81 ? -1.808 -4.429 12.582 1.00 83.19 81 GLN A O 1
ATOM 599 N N . ALA A 1 82 ? -3.795 -5.200 13.301 1.00 87.56 82 ALA A N 1
ATOM 600 C CA . ALA A 1 82 ? -4.196 -5.772 12.017 1.00 87.56 82 ALA A CA 1
ATOM 601 C C . ALA A 1 82 ? -4.319 -4.704 10.917 1.00 87.56 82 ALA A C 1
ATOM 603 O O . ALA A 1 82 ? -3.740 -4.881 9.847 1.00 87.56 82 ALA A O 1
ATOM 604 N N . TYR A 1 83 ? -4.975 -3.575 11.198 1.00 81.50 83 TYR A N 1
ATOM 605 C CA . TYR A 1 83 ? -5.097 -2.444 10.274 1.00 81.50 83 TYR A CA 1
ATOM 606 C C . TYR A 1 83 ? -3.722 -1.886 9.876 1.00 81.50 83 TYR A C 1
ATOM 608 O O . TYR A 1 83 ? -3.441 -1.713 8.689 1.00 81.50 83 TYR A O 1
ATOM 616 N N . CYS A 1 84 ? -2.818 -1.684 10.843 1.00 77.31 84 CYS A N 1
ATOM 617 C CA . CYS A 1 84 ? -1.439 -1.264 10.572 1.00 77.31 84 CYS A CA 1
ATOM 618 C C . CYS A 1 84 ? -0.687 -2.270 9.690 1.00 77.31 84 CYS A C 1
ATOM 620 O O . CYS A 1 84 ? 0.002 -1.872 8.749 1.00 77.31 84 CYS A O 1
ATOM 622 N N . ARG A 1 85 ? -0.826 -3.575 9.962 1.00 87.31 85 ARG A N 1
ATOM 623 C CA . ARG A 1 85 ? -0.209 -4.628 9.145 1.00 87.31 85 ARG A CA 1
ATOM 624 C C . ARG A 1 85 ? -0.750 -4.607 7.715 1.00 87.31 85 ARG A C 1
ATOM 626 O O . ARG A 1 85 ? 0.043 -4.604 6.780 1.00 87.31 85 ARG A O 1
ATOM 633 N N . GLN A 1 86 ? -2.066 -4.519 7.542 1.00 87.38 86 GLN A N 1
ATOM 634 C CA . GLN A 1 86 ? -2.707 -4.485 6.224 1.00 87.38 86 GLN A CA 1
ATOM 635 C C . GLN A 1 86 ? -2.309 -3.240 5.418 1.00 87.38 86 GLN A C 1
ATOM 637 O O . GLN A 1 86 ? -2.047 -3.339 4.222 1.00 87.38 86 GLN A O 1
ATOM 642 N N . GLN A 1 87 ? -2.164 -2.080 6.063 1.00 74.88 87 GLN A N 1
ATOM 643 C CA . GLN A 1 87 ? -1.621 -0.871 5.427 1.00 74.88 87 GLN A CA 1
ATOM 644 C C . GLN A 1 87 ? -0.182 -1.078 4.923 1.00 74.88 87 GLN A C 1
ATOM 646 O O . GLN A 1 87 ? 0.155 -0.685 3.804 1.00 74.88 87 GLN A O 1
ATOM 651 N N . ILE A 1 88 ? 0.671 -1.727 5.726 1.00 76.62 88 ILE A N 1
ATOM 652 C CA . ILE A 1 88 ? 2.049 -2.064 5.337 1.00 76.62 88 ILE A CA 1
ATOM 653 C C . ILE A 1 88 ? 2.058 -3.064 4.173 1.00 76.62 88 ILE A C 1
ATOM 655 O O . ILE A 1 88 ? 2.841 -2.893 3.239 1.00 76.62 88 ILE A O 1
ATOM 659 N N . GLU A 1 89 ? 1.184 -4.071 4.195 1.00 85.56 89 GLU A N 1
ATOM 660 C CA . GLU A 1 89 ? 1.035 -5.058 3.118 1.00 85.56 89 GLU A CA 1
ATOM 661 C C . GLU A 1 89 ? 0.588 -4.408 1.803 1.00 85.56 89 GLU A C 1
ATOM 663 O O . GLU A 1 89 ? 1.186 -4.680 0.762 1.00 85.56 89 GLU A O 1
ATOM 668 N N . ILE A 1 90 ? -0.394 -3.496 1.834 1.00 80.81 90 ILE A N 1
ATOM 669 C CA . ILE A 1 90 ? -0.822 -2.736 0.648 1.00 80.81 90 ILE A CA 1
ATOM 670 C C . ILE A 1 90 ? 0.354 -1.926 0.093 1.00 80.81 90 ILE A C 1
ATOM 672 O O . ILE A 1 90 ? 0.638 -1.991 -1.102 1.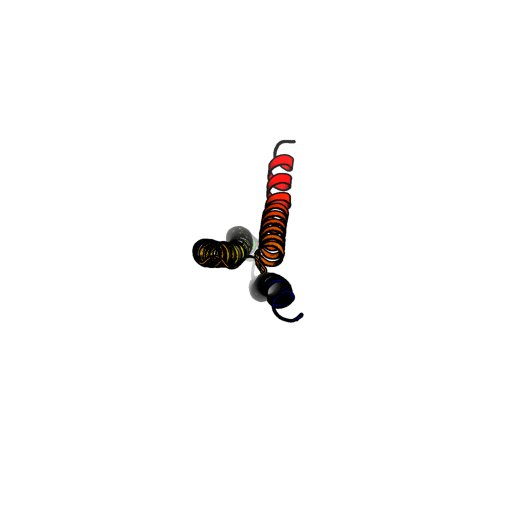00 80.81 90 ILE A O 1
ATOM 676 N N . ALA A 1 91 ? 1.081 -1.208 0.952 1.00 73.25 91 ALA A N 1
ATOM 677 C CA . ALA A 1 91 ? 2.242 -0.432 0.527 1.00 73.25 91 ALA A CA 1
ATOM 678 C C . ALA A 1 91 ? 3.353 -1.319 -0.065 1.00 73.25 91 ALA A C 1
ATOM 680 O O . ALA A 1 91 ? 3.972 -0.947 -1.065 1.00 73.25 91 ALA A O 1
ATOM 681 N N . ALA A 1 92 ? 3.609 -2.488 0.527 1.00 75.00 92 ALA A N 1
ATOM 682 C CA . ALA A 1 92 ? 4.582 -3.452 0.025 1.00 75.00 92 ALA A CA 1
ATOM 683 C C . ALA A 1 92 ? 4.161 -4.034 -1.334 1.00 75.00 92 ALA A C 1
ATOM 685 O O . ALA A 1 92 ? 4.988 -4.100 -2.243 1.00 75.00 92 ALA A O 1
ATOM 686 N N . ALA A 1 93 ? 2.883 -4.380 -1.504 1.00 77.44 93 ALA A N 1
ATOM 687 C CA . ALA A 1 93 ? 2.339 -4.870 -2.768 1.00 77.44 93 ALA A CA 1
ATOM 688 C C . ALA A 1 93 ? 2.449 -3.817 -3.882 1.00 77.44 93 ALA A C 1
ATOM 690 O O . ALA A 1 93 ? 2.934 -4.129 -4.968 1.00 77.44 93 ALA A O 1
ATOM 691 N N . THR A 1 94 ? 2.104 -2.556 -3.599 1.00 75.44 94 THR A N 1
ATOM 692 C CA . THR A 1 94 ? 2.258 -1.452 -4.562 1.00 75.44 94 THR A CA 1
ATOM 693 C C . THR A 1 94 ? 3.721 -1.270 -4.982 1.00 75.44 94 THR A C 1
ATOM 695 O O . THR A 1 94 ? 4.010 -1.112 -6.166 1.00 75.44 94 THR A O 1
ATOM 698 N N . ARG A 1 95 ? 4.671 -1.356 -4.037 1.00 70.12 95 ARG A N 1
ATOM 699 C CA . ARG A 1 95 ? 6.113 -1.311 -4.353 1.00 70.12 95 ARG A CA 1
ATOM 700 C C . ARG A 1 95 ? 6.560 -2.497 -5.207 1.00 70.12 95 ARG A C 1
ATOM 702 O O . ARG A 1 95 ? 7.367 -2.313 -6.113 1.00 70.12 95 ARG A O 1
ATOM 709 N N . ALA A 1 96 ? 6.055 -3.698 -4.931 1.00 78.50 96 ALA A N 1
ATOM 710 C CA . ALA A 1 96 ? 6.370 -4.883 -5.722 1.00 78.50 96 ALA A CA 1
ATOM 711 C C . ALA A 1 96 ? 5.845 -4.756 -7.160 1.00 78.50 96 ALA A C 1
ATOM 713 O O . ALA A 1 96 ? 6.550 -5.100 -8.105 1.00 78.50 96 ALA A O 1
ATOM 714 N N . ASP A 1 97 ? 4.644 -4.209 -7.350 1.00 76.25 97 ASP A N 1
ATOM 715 C CA . ASP A 1 97 ? 4.095 -3.978 -8.687 1.00 76.25 97 ASP A CA 1
ATOM 716 C C . ASP A 1 97 ? 4.872 -2.901 -9.455 1.00 76.25 97 ASP A C 1
ATOM 718 O O . ASP A 1 97 ? 5.096 -3.046 -10.656 1.00 76.25 97 ASP A O 1
ATOM 722 N N . PHE A 1 98 ? 5.375 -1.873 -8.770 1.00 72.44 98 PHE A N 1
ATOM 723 C CA . PHE A 1 98 ? 6.307 -0.912 -9.362 1.00 72.44 98 PHE A CA 1
ATOM 724 C C . PHE A 1 98 ? 7.638 -1.552 -9.779 1.00 72.44 98 PHE A C 1
ATOM 726 O O . PHE A 1 98 ? 8.153 -1.246 -10.855 1.00 72.44 98 PHE A O 1
ATOM 733 N N . ALA A 1 99 ? 8.182 -2.465 -8.969 1.00 73.44 99 ALA A N 1
ATOM 734 C CA . ALA A 1 99 ? 9.392 -3.202 -9.324 1.00 73.44 99 ALA A CA 1
ATOM 735 C C . ALA A 1 99 ? 9.192 -4.053 -10.591 1.00 73.44 99 ALA A C 1
ATOM 737 O O . ALA A 1 99 ? 10.063 -4.053 -11.455 1.00 73.44 99 ALA A O 1
ATOM 738 N N . LYS A 1 100 ? 8.024 -4.689 -10.758 1.00 77.12 100 LYS A N 1
ATOM 739 C CA . LYS A 1 100 ? 7.689 -5.444 -11.981 1.00 77.12 100 LYS A CA 1
ATOM 740 C C . LYS A 1 100 ? 7.643 -4.560 -13.228 1.00 77.12 100 LYS A C 1
ATOM 742 O O . LYS A 1 100 ? 8.099 -4.984 -14.284 1.00 77.12 100 LYS A O 1
ATOM 747 N N . VAL A 1 101 ? 7.107 -3.339 -13.123 1.00 72.56 101 VAL A N 1
ATOM 748 C CA . VAL A 1 101 ? 7.112 -2.376 -14.243 1.00 72.56 101 VAL A CA 1
ATOM 749 C C . VAL A 1 101 ? 8.549 -1.999 -14.615 1.00 72.56 101 VAL A C 1
ATOM 751 O O . VAL A 1 101 ? 8.892 -1.980 -15.795 1.00 72.56 101 VAL A O 1
ATOM 754 N N . ALA A 1 102 ? 9.412 -1.766 -13.622 1.00 68.94 102 ALA A N 1
ATOM 755 C CA . ALA A 1 102 ? 10.826 -1.483 -13.864 1.00 68.94 102 ALA A CA 1
ATOM 756 C C . ALA A 1 102 ? 11.568 -2.676 -14.501 1.00 68.94 102 ALA A C 1
ATOM 758 O O . ALA A 1 102 ? 12.349 -2.485 -15.431 1.00 68.94 102 ALA A O 1
ATOM 759 N N . GLU A 1 103 ? 11.305 -3.901 -14.042 1.00 71.19 103 GLU A N 1
ATOM 760 C CA . GLU A 1 103 ? 11.891 -5.127 -14.599 1.00 71.19 103 GLU A CA 1
ATOM 761 C C . GLU A 1 103 ? 11.447 -5.367 -16.050 1.00 71.19 103 GLU A C 1
ATOM 763 O O . GLU A 1 103 ? 12.279 -5.636 -16.916 1.00 71.19 103 GLU A O 1
ATOM 768 N N . ALA A 1 104 ? 10.158 -5.180 -16.351 1.00 72.19 104 ALA A N 1
ATOM 769 C CA . ALA A 1 104 ? 9.640 -5.279 -17.715 1.00 72.19 104 ALA A CA 1
ATOM 770 C C . ALA A 1 104 ? 10.329 -4.281 -18.663 1.00 72.19 104 ALA A C 1
ATOM 772 O O . ALA A 1 104 ? 10.711 -4.648 -19.780 1.00 72.19 104 ALA A O 1
ATOM 773 N N . GLN A 1 105 ? 10.558 -3.050 -18.193 1.00 66.94 105 GLN A N 1
ATOM 774 C CA . GLN A 1 105 ? 11.259 -2.020 -18.958 1.00 66.94 105 GLN A CA 1
ATOM 775 C C . GLN A 1 105 ? 12.744 -2.345 -19.161 1.00 66.94 105 GLN A C 1
ATOM 777 O O . GLN A 1 105 ? 13.300 -2.092 -20.236 1.00 66.94 105 GLN A O 1
ATOM 782 N N . TYR A 1 106 ? 13.394 -2.922 -18.149 1.00 67.38 106 TYR A N 1
ATOM 783 C CA . TYR A 1 106 ? 14.776 -3.384 -18.251 1.00 67.38 106 TYR A CA 1
ATOM 784 C C . TYR A 1 106 ? 14.918 -4.484 -19.313 1.00 67.38 106 TYR A C 1
ATOM 786 O O . TYR A 1 106 ? 15.763 -4.376 -20.204 1.00 67.38 106 TYR A O 1
ATOM 794 N N . GLU A 1 107 ? 14.044 -5.492 -19.290 1.00 72.50 107 GLU A N 1
ATOM 795 C CA . GLU A 1 107 ? 14.050 -6.576 -20.279 1.00 72.50 107 GLU A CA 1
ATOM 796 C C . GLU A 1 107 ? 13.727 -6.083 -21.697 1.00 72.50 107 GLU A C 1
ATOM 798 O O . GLU A 1 107 ? 14.320 -6.553 -22.670 1.00 72.50 107 GLU A O 1
ATOM 803 N N . GLN A 1 108 ? 12.835 -5.099 -21.844 1.00 68.25 108 GLN A N 1
ATOM 804 C CA . GLN A 1 108 ? 12.593 -4.455 -23.137 1.00 68.25 108 GLN A CA 1
ATOM 805 C C . GLN A 1 108 ? 13.833 -3.702 -23.637 1.00 68.25 108 GLN A C 1
ATOM 807 O O . GLN A 1 108 ? 14.213 -3.849 -24.797 1.00 68.25 108 GLN A O 1
ATOM 812 N N . SER A 1 109 ? 14.503 -2.953 -22.761 1.00 62.53 109 SER A N 1
ATOM 813 C CA . SER A 1 109 ? 15.726 -2.214 -23.105 1.00 62.53 109 SER A CA 1
ATOM 814 C C . SER A 1 109 ? 16.867 -3.154 -23.510 1.00 62.53 109 SER A C 1
ATOM 816 O O . SER A 1 109 ? 17.611 -2.869 -24.448 1.00 62.53 109 SER A O 1
ATOM 818 N N . LYS A 1 110 ? 16.979 -4.308 -22.843 1.00 67.88 110 LYS A N 1
ATOM 819 C CA . LYS A 1 110 ? 17.932 -5.368 -23.186 1.00 67.88 110 LYS A CA 1
ATOM 820 C C . LYS A 1 110 ? 17.664 -5.961 -24.572 1.00 67.88 110 LYS A C 1
ATOM 822 O O . LYS A 1 110 ? 18.617 -6.141 -25.326 1.00 67.88 110 LYS A O 1
ATOM 827 N N . ARG A 1 111 ? 16.398 -6.220 -24.926 1.00 69.69 111 ARG A N 1
ATOM 828 C CA . ARG A 1 111 ? 16.014 -6.693 -26.271 1.00 69.69 111 ARG A CA 1
ATOM 829 C C . ARG A 1 111 ? 16.413 -5.695 -27.356 1.00 69.69 111 ARG A C 1
ATOM 831 O O . ARG A 1 111 ? 17.081 -6.074 -28.307 1.00 69.69 111 ARG A O 1
ATOM 838 N N . VAL A 1 112 ? 16.121 -4.410 -27.149 1.00 66.25 112 VAL A N 1
ATOM 839 C CA . VAL A 1 112 ? 16.518 -3.343 -28.085 1.00 66.25 112 VAL A CA 1
ATOM 840 C C . VAL A 1 112 ? 18.044 -3.277 -28.262 1.00 66.25 112 VAL A C 1
ATOM 842 O O . VAL A 1 112 ? 18.527 -3.097 -29.377 1.00 66.25 112 VAL A O 1
ATOM 845 N N . MET A 1 113 ? 18.821 -3.472 -27.189 1.00 63.06 113 MET A N 1
ATOM 846 C CA . MET A 1 113 ? 20.288 -3.544 -27.270 1.00 63.06 113 MET A CA 1
ATOM 847 C C . MET A 1 113 ? 20.773 -4.776 -28.054 1.00 63.06 113 MET A C 1
ATOM 849 O O . MET A 1 113 ? 21.731 -4.679 -28.819 1.00 63.06 113 MET A O 1
ATOM 853 N N . GLN A 1 114 ? 20.130 -5.933 -27.884 1.00 69.69 114 GLN A N 1
ATOM 854 C CA . GLN A 1 114 ? 20.457 -7.139 -28.654 1.00 69.69 114 GLN A CA 1
ATOM 855 C C . GLN A 1 114 ? 20.156 -6.944 -30.145 1.00 69.69 114 GLN A C 1
ATOM 857 O O . GLN A 1 114 ? 21.035 -7.182 -30.972 1.00 69.69 114 GLN A O 1
ATOM 862 N N . ASP A 1 115 ? 18.984 -6.398 -30.479 1.00 66.50 115 ASP A N 1
ATOM 863 C CA . ASP A 1 115 ? 18.606 -6.067 -31.858 1.00 66.50 115 ASP A CA 1
ATOM 864 C C . ASP A 1 115 ? 19.592 -5.070 -32.495 1.00 66.50 115 ASP A C 1
ATOM 866 O O . ASP A 1 115 ? 19.905 -5.162 -33.685 1.00 66.50 115 ASP A O 1
ATOM 870 N N . TYR A 1 116 ? 20.128 -4.142 -31.694 1.00 64.50 116 TYR A N 1
ATOM 871 C CA . TYR A 1 116 ? 21.179 -3.211 -32.104 1.00 64.50 116 TYR A CA 1
ATOM 872 C C . TYR A 1 116 ? 22.510 -3.910 -32.407 1.00 64.50 116 TYR A C 1
ATOM 874 O O . TYR A 1 116 ? 23.091 -3.658 -33.464 1.00 64.50 116 TYR A O 1
ATOM 882 N N . ILE A 1 117 ? 22.996 -4.782 -31.516 1.00 67.00 117 ILE A N 1
ATOM 883 C CA . ILE A 1 117 ? 24.242 -5.544 -31.726 1.00 67.00 117 ILE A CA 1
ATOM 884 C C . ILE A 1 117 ? 24.129 -6.381 -33.009 1.00 67.00 117 ILE A C 1
ATOM 886 O O . ILE A 1 117 ? 25.045 -6.395 -33.840 1.00 67.00 117 ILE A O 1
ATOM 890 N N . ASP A 1 118 ? 22.970 -6.996 -33.222 1.00 70.00 118 ASP A N 1
ATOM 891 C CA . ASP A 1 118 ? 22.655 -7.770 -34.419 1.00 70.00 118 ASP A CA 1
ATOM 892 C C . ASP A 1 118 ? 22.560 -6.894 -35.683 1.00 70.00 118 ASP A C 1
ATOM 894 O O . ASP A 1 118 ? 22.980 -7.296 -36.767 1.00 70.00 118 ASP A O 1
ATOM 898 N N . ALA A 1 119 ? 22.022 -5.675 -35.591 1.00 63.50 119 ALA A N 1
ATOM 899 C CA . ALA A 1 119 ? 21.953 -4.746 -36.721 1.00 63.50 119 ALA A CA 1
ATOM 900 C C . ALA A 1 119 ? 23.320 -4.132 -37.078 1.00 63.50 119 ALA A C 1
ATOM 902 O O . ALA A 1 119 ? 23.626 -3.957 -38.262 1.00 63.50 119 ALA A O 1
ATOM 903 N N . ALA A 1 120 ? 24.154 -3.840 -36.077 1.00 61.47 120 ALA A N 1
ATOM 904 C CA . ALA A 1 120 ? 25.498 -3.293 -36.250 1.00 61.47 120 ALA A CA 1
ATOM 905 C C . ALA A 1 120 ? 26.452 -4.317 -36.885 1.00 61.47 120 ALA A C 1
ATOM 907 O O . ALA A 1 120 ? 27.194 -3.977 -37.806 1.00 61.47 120 ALA A O 1
ATOM 908 N N . THR A 1 121 ? 26.375 -5.586 -36.468 1.00 64.00 121 THR A N 1
ATOM 909 C CA . THR A 1 121 ? 27.124 -6.694 -37.091 1.00 64.00 121 THR A CA 1
ATOM 910 C C . THR A 1 121 ? 26.697 -6.965 -38.538 1.00 64.00 121 THR A C 1
ATOM 912 O O . THR A 1 121 ? 27.505 -7.443 -39.332 1.00 64.00 121 THR A O 1
ATOM 915 N N . ARG A 1 122 ? 25.465 -6.592 -38.918 1.00 70.44 122 ARG A N 1
ATOM 916 C CA . ARG A 1 122 ? 24.953 -6.645 -40.301 1.00 70.44 122 ARG A CA 1
ATOM 917 C C . ARG A 1 122 ? 25.249 -5.391 -41.146 1.00 70.44 122 ARG A C 1
ATOM 919 O O . ARG A 1 122 ? 24.895 -5.374 -42.321 1.00 70.44 122 ARG A O 1
ATOM 926 N N . GLY A 1 123 ? 25.908 -4.363 -40.594 1.00 57.56 123 GLY A N 1
ATOM 927 C CA . GLY A 1 123 ? 26.450 -3.229 -41.357 1.00 57.56 123 GLY A CA 1
ATOM 928 C C . GLY A 1 123 ? 25.478 -2.096 -41.732 1.00 57.56 123 GLY A C 1
ATOM 929 O O . GLY A 1 123 ? 25.744 -1.387 -42.700 1.00 57.56 123 GLY A O 1
ATOM 930 N N . ALA A 1 124 ? 24.370 -1.884 -41.008 1.00 54.03 124 ALA A N 1
ATOM 931 C CA . ALA A 1 124 ? 23.406 -0.808 -41.306 1.00 54.03 124 ALA A CA 1
ATOM 932 C C . ALA A 1 124 ? 23.730 0.521 -40.561 1.00 54.03 124 ALA A C 1
ATOM 934 O O . ALA A 1 124 ? 23.540 0.577 -39.345 1.00 54.03 124 ALA A O 1
ATOM 935 N N . PRO A 1 125 ? 24.171 1.618 -41.229 1.00 52.34 125 PRO A N 1
ATOM 936 C CA . PRO A 1 125 ? 24.725 2.793 -40.532 1.00 52.34 125 PRO A CA 1
ATOM 937 C C . PRO A 1 125 ? 23.740 3.941 -40.225 1.00 52.34 125 PRO A C 1
ATOM 939 O O . PRO A 1 125 ? 24.114 4.876 -39.526 1.00 52.34 125 PRO A O 1
ATOM 942 N N . SER A 1 126 ? 22.504 3.943 -40.735 1.00 57.03 126 SER A N 1
ATOM 943 C CA . SER A 1 126 ? 21.657 5.157 -40.733 1.00 57.03 126 SER A CA 1
ATOM 944 C C . SER A 1 126 ? 20.619 5.264 -39.604 1.00 57.03 126 SER A C 1
ATOM 946 O O . SER A 1 126 ? 20.078 6.347 -39.394 1.00 57.03 126 SER A O 1
ATOM 948 N N . GLY A 1 127 ? 20.347 4.187 -38.856 1.00 53.25 127 GLY A N 1
ATOM 949 C CA . GLY A 1 127 ? 19.375 4.176 -37.745 1.00 53.25 127 GLY A CA 1
ATOM 950 C C . GLY A 1 127 ? 19.984 4.237 -36.336 1.00 53.25 127 GLY A C 1
ATOM 951 O O . GLY A 1 127 ? 19.255 4.408 -35.359 1.00 53.25 127 GLY A O 1
ATOM 952 N N . SER A 1 128 ? 21.310 4.107 -36.211 1.00 56.09 128 SER A N 1
ATOM 953 C CA . SER A 1 128 ? 21.994 3.869 -34.928 1.00 56.09 128 SER A CA 1
ATOM 954 C C . SER A 1 128 ? 21.941 5.055 -33.958 1.00 56.09 128 SER A C 1
ATOM 956 O O . SER A 1 128 ? 21.789 4.845 -32.759 1.00 56.09 128 SER A O 1
ATOM 958 N N . VAL A 1 129 ? 21.995 6.294 -34.457 1.00 58.84 129 VAL A N 1
ATOM 959 C CA . VAL A 1 129 ? 21.964 7.510 -33.622 1.00 58.84 129 VAL A CA 1
ATOM 960 C C . VAL A 1 129 ? 20.585 7.724 -32.989 1.00 58.84 129 VAL A C 1
ATOM 962 O O . VAL A 1 129 ? 20.487 8.038 -31.806 1.00 58.84 129 VAL A O 1
ATOM 965 N N . ALA A 1 130 ? 19.508 7.499 -33.748 1.00 57.06 130 ALA A N 1
ATOM 966 C CA . ALA A 1 130 ? 18.141 7.617 -33.236 1.00 57.06 130 ALA A CA 1
ATOM 967 C C . ALA A 1 130 ? 17.805 6.497 -32.234 1.00 57.06 130 ALA A C 1
ATOM 969 O O . ALA A 1 130 ? 17.158 6.752 -31.219 1.00 57.06 130 ALA A O 1
ATOM 970 N N . ALA A 1 131 ? 18.288 5.275 -32.479 1.00 55.97 131 ALA A N 1
ATOM 971 C CA . ALA A 1 131 ? 18.139 4.156 -31.549 1.00 55.97 131 ALA A CA 1
ATOM 972 C C . ALA A 1 131 ? 18.935 4.361 -30.243 1.00 55.97 131 ALA A C 1
ATOM 974 O O . ALA A 1 131 ? 18.411 4.091 -29.164 1.00 55.97 131 ALA A O 1
ATOM 975 N N . MET A 1 132 ? 20.162 4.896 -30.314 1.00 61.84 132 MET A N 1
ATOM 976 C CA . MET A 1 132 ? 20.947 5.257 -29.123 1.00 61.84 132 MET A CA 1
ATOM 977 C C . MET A 1 132 ? 20.264 6.345 -28.292 1.00 61.84 132 MET A C 1
ATOM 979 O O . MET A 1 132 ? 20.162 6.203 -27.077 1.00 61.84 132 MET A O 1
ATOM 983 N N . ALA A 1 133 ? 19.724 7.381 -28.937 1.00 61.94 133 ALA A N 1
ATOM 984 C CA . ALA A 1 133 ? 18.978 8.429 -28.243 1.00 61.94 133 ALA A CA 1
ATOM 985 C C . ALA A 1 133 ? 17.712 7.884 -27.549 1.00 61.94 133 ALA A C 1
ATOM 987 O O . ALA A 1 133 ? 17.406 8.261 -26.416 1.00 61.94 133 ALA A O 1
ATOM 988 N N . ALA A 1 134 ? 16.992 6.958 -28.194 1.00 59.12 134 ALA A N 1
ATOM 989 C CA . ALA A 1 134 ? 15.851 6.271 -27.589 1.00 59.12 134 ALA A CA 1
ATOM 990 C C . ALA A 1 134 ? 16.264 5.429 -26.365 1.00 59.12 134 ALA A C 1
ATOM 992 O O . ALA A 1 134 ? 15.583 5.452 -25.338 1.00 59.12 134 ALA A O 1
ATOM 993 N N . TRP A 1 135 ? 17.400 4.730 -26.445 1.00 62.78 135 TRP A N 1
ATOM 994 C CA . TRP A 1 135 ? 17.940 3.940 -25.338 1.00 62.78 135 TRP A CA 1
ATOM 995 C C . TRP A 1 135 ? 18.389 4.807 -24.153 1.00 62.78 135 TRP A C 1
ATOM 997 O O . TRP A 1 135 ? 17.999 4.529 -23.018 1.00 62.78 135 TRP A O 1
ATOM 1007 N N . GLU A 1 136 ? 19.129 5.892 -24.395 1.00 64.00 136 GLU A N 1
ATOM 1008 C CA . GLU A 1 136 ? 19.521 6.850 -23.350 1.00 64.00 136 GLU A CA 1
ATOM 1009 C C . GLU A 1 136 ? 18.300 7.467 -22.654 1.00 64.00 136 GLU A C 1
ATOM 1011 O O . GLU A 1 136 ? 18.277 7.614 -21.427 1.00 64.00 136 GLU A O 1
ATOM 1016 N N . SER A 1 137 ? 17.253 7.779 -23.422 1.00 62.12 137 SER A N 1
ATOM 1017 C CA . SER A 1 137 ? 15.993 8.293 -22.885 1.00 62.12 137 SER A CA 1
ATOM 1018 C C . SER A 1 137 ? 15.300 7.267 -21.979 1.00 62.12 137 SER A C 1
ATOM 1020 O O . SER A 1 137 ? 14.928 7.598 -20.849 1.00 62.12 137 SER A O 1
ATOM 1022 N N . ALA A 1 138 ? 15.202 6.006 -22.413 1.00 60.69 138 ALA A N 1
ATOM 1023 C CA . ALA A 1 138 ? 14.622 4.921 -21.620 1.00 60.69 138 ALA A CA 1
ATOM 1024 C C . ALA A 1 138 ? 15.416 4.645 -20.328 1.00 60.69 138 ALA A C 1
ATOM 1026 O O . ALA A 1 138 ? 14.825 4.455 -19.258 1.00 60.69 138 ALA A O 1
ATOM 1027 N N . LEU A 1 139 ? 16.752 4.675 -20.401 1.00 64.44 139 LEU A N 1
ATOM 1028 C CA . LEU A 1 139 ? 17.633 4.500 -19.244 1.00 64.44 139 LEU A CA 1
ATOM 1029 C C . LEU A 1 139 ? 17.446 5.638 -18.228 1.00 64.44 139 LEU A C 1
ATOM 1031 O O . LEU A 1 139 ? 17.326 5.399 -17.022 1.00 64.44 139 LEU A O 1
ATOM 1035 N N . THR A 1 140 ? 17.361 6.875 -18.720 1.00 66.56 140 THR A N 1
ATOM 1036 C CA . THR A 1 140 ? 17.151 8.079 -17.904 1.00 66.56 140 THR A CA 1
ATOM 1037 C C . THR A 1 140 ? 15.789 8.059 -17.212 1.00 66.56 140 THR A C 1
ATOM 1039 O O . THR A 1 140 ? 15.700 8.342 -16.012 1.00 66.56 140 THR A O 1
ATOM 1042 N N . ALA A 1 141 ? 14.731 7.675 -17.931 1.00 61.59 141 ALA A N 1
ATOM 1043 C CA . ALA A 1 141 ? 13.384 7.538 -17.379 1.00 61.59 141 ALA A CA 1
ATOM 1044 C C . ALA A 1 141 ? 13.331 6.467 -16.275 1.00 61.59 141 ALA A C 1
ATOM 1046 O O . ALA A 1 141 ? 12.812 6.719 -15.186 1.00 61.59 141 ALA A O 1
ATOM 1047 N N . THR A 1 142 ? 13.948 5.307 -16.520 1.00 58.75 142 THR A N 1
ATOM 1048 C CA . THR A 1 142 ? 14.021 4.201 -15.551 1.00 58.75 142 THR A CA 1
ATOM 1049 C C . THR A 1 142 ? 14.801 4.602 -14.297 1.00 58.75 142 THR A C 1
ATOM 1051 O O . THR A 1 142 ? 14.342 4.373 -13.179 1.00 58.75 142 THR A O 1
ATOM 1054 N N . THR A 1 143 ? 15.952 5.261 -14.462 1.00 65.81 143 THR A N 1
ATOM 1055 C CA . THR A 1 143 ? 16.782 5.730 -13.338 1.00 65.81 143 THR A CA 1
ATOM 1056 C C . THR A 1 143 ? 16.041 6.772 -12.500 1.00 65.81 143 THR A C 1
ATOM 1058 O O . THR A 1 143 ? 16.001 6.670 -11.275 1.00 65.81 143 THR A O 1
ATOM 1061 N N . SER A 1 144 ? 15.375 7.730 -13.151 1.00 66.44 144 SER A N 1
ATOM 1062 C CA . SER A 1 144 ? 14.579 8.763 -12.474 1.00 66.44 144 SER A CA 1
ATOM 1063 C C . SER A 1 144 ? 13.410 8.167 -11.686 1.00 66.44 144 SER A C 1
ATOM 1065 O O . SER A 1 144 ? 13.110 8.611 -10.576 1.00 66.44 144 SER A O 1
ATOM 1067 N N . PHE A 1 145 ? 12.769 7.134 -12.236 1.00 63.91 145 PHE A N 1
ATOM 1068 C CA . PHE A 1 145 ? 11.703 6.402 -11.565 1.00 63.91 145 PHE A CA 1
ATOM 1069 C C . PHE A 1 145 ? 12.205 5.652 -10.319 1.00 63.91 145 PHE A C 1
ATOM 1071 O O . PHE A 1 145 ? 11.618 5.780 -9.240 1.00 63.91 145 PHE A O 1
ATOM 1078 N N . LEU A 1 146 ? 13.324 4.927 -10.434 1.00 60.84 146 LEU A N 1
ATOM 1079 C CA . LEU A 1 146 ? 13.954 4.239 -9.302 1.00 60.84 146 LEU A CA 1
ATOM 1080 C C . LEU A 1 146 ? 14.347 5.223 -8.189 1.00 60.84 146 LEU A C 1
ATOM 1082 O O . LEU A 1 146 ? 14.054 4.979 -7.016 1.00 60.84 146 LEU A O 1
ATOM 1086 N N . ASP A 1 147 ? 14.929 6.367 -8.548 1.00 65.31 147 ASP A N 1
ATOM 1087 C CA . ASP A 1 147 ? 15.263 7.432 -7.602 1.00 65.31 147 ASP A CA 1
ATOM 1088 C C . ASP A 1 147 ? 14.024 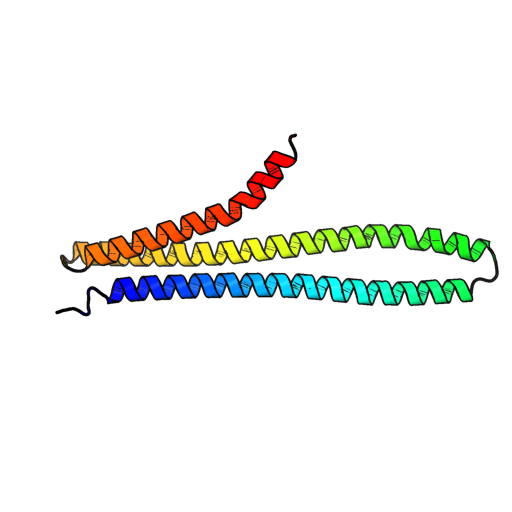7.993 -6.894 1.00 65.31 147 ASP A C 1
ATOM 1090 O O . ASP A 1 147 ? 14.029 8.168 -5.671 1.00 65.31 147 ASP A O 1
ATOM 1094 N N . ALA A 1 148 ? 12.943 8.255 -7.633 1.00 62.97 148 ALA A N 1
ATOM 1095 C CA . ALA A 1 148 ? 11.691 8.753 -7.068 1.00 62.97 148 ALA A CA 1
ATOM 1096 C C . ALA A 1 148 ? 11.085 7.776 -6.047 1.00 62.97 148 ALA A C 1
ATOM 1098 O O . ALA A 1 148 ? 10.551 8.215 -5.029 1.00 62.97 148 ALA A O 1
ATOM 1099 N N . MET A 1 149 ? 11.233 6.465 -6.259 1.00 58.59 149 MET A N 1
ATOM 1100 C CA . MET A 1 149 ? 10.802 5.444 -5.297 1.00 58.59 149 MET A CA 1
ATOM 1101 C C . MET A 1 149 ? 11.719 5.313 -4.075 1.00 58.59 149 MET A C 1
ATOM 1103 O O . MET A 1 149 ? 11.252 4.967 -2.986 1.00 58.59 149 MET A O 1
ATOM 1107 N N . GLN A 1 150 ? 13.018 5.583 -4.225 1.00 61.41 150 GLN A N 1
ATOM 1108 C CA . GLN A 1 150 ? 13.989 5.495 -3.128 1.00 61.41 150 GLN A CA 1
ATOM 1109 C C . GLN A 1 150 ? 14.030 6.746 -2.238 1.00 61.41 150 GLN A C 1
ATOM 1111 O O . GLN A 1 150 ? 14.418 6.667 -1.071 1.00 61.41 150 GLN A O 1
ATOM 1116 N N . ARG A 1 151 ? 13.649 7.921 -2.752 1.00 64.06 151 ARG A N 1
ATOM 1117 C CA . ARG A 1 151 ? 13.687 9.186 -1.990 1.00 64.06 151 ARG A CA 1
ATOM 1118 C C . ARG A 1 151 ? 12.791 9.184 -0.735 1.00 64.06 151 ARG A C 1
ATOM 1120 O O . ARG A 1 151 ? 13.290 9.589 0.318 1.00 64.06 151 ARG A O 1
ATOM 1127 N N . PRO A 1 152 ? 11.522 8.725 -0.777 1.00 57.12 152 PRO A N 1
ATOM 1128 C CA . PRO A 1 152 ? 10.658 8.679 0.406 1.00 57.12 152 PRO A CA 1
ATOM 1129 C C . PRO A 1 152 ? 11.174 7.712 1.478 1.00 57.12 152 PRO A C 1
ATOM 1131 O O . PRO A 1 152 ? 11.134 8.020 2.668 1.00 57.12 152 PRO A O 1
ATOM 1134 N N . SER A 1 153 ? 11.708 6.560 1.063 1.00 53.31 153 SER A N 1
ATOM 1135 C CA . SER A 1 153 ? 12.252 5.530 1.954 1.00 53.31 153 SER A CA 1
ATOM 1136 C C . SER A 1 153 ? 13.586 5.942 2.586 1.00 53.31 153 SER A C 1
ATOM 1138 O O . SER A 1 153 ? 13.772 5.724 3.783 1.00 53.31 153 SER A O 1
ATOM 1140 N N . LYS A 1 154 ? 14.476 6.622 1.846 1.00 53.22 154 LYS A N 1
ATOM 1141 C CA . LYS A 1 154 ? 15.723 7.188 2.399 1.00 53.22 154 LYS A CA 1
ATOM 1142 C C . LYS A 1 154 ? 15.457 8.307 3.414 1.00 53.22 154 LYS A C 1
ATOM 1144 O O . LYS A 1 154 ? 16.091 8.316 4.464 1.00 53.22 154 LYS A O 1
ATOM 1149 N N . ARG A 1 155 ? 14.488 9.198 3.158 1.00 53.84 155 ARG A N 1
ATOM 1150 C CA . ARG A 1 155 ? 14.118 10.279 4.098 1.00 53.84 155 ARG A CA 1
ATOM 1151 C C . ARG A 1 155 ? 13.513 9.759 5.405 1.00 53.84 155 ARG A C 1
ATOM 1153 O O . ARG A 1 155 ? 13.856 10.273 6.465 1.00 53.84 155 ARG A O 1
ATOM 1160 N N . ALA A 1 156 ? 12.671 8.727 5.333 1.00 45.28 156 ALA A N 1
ATOM 1161 C CA . ALA A 1 156 ? 12.074 8.095 6.512 1.00 45.28 156 ALA A CA 1
ATOM 1162 C C . ALA A 1 156 ? 13.094 7.318 7.371 1.00 45.28 156 ALA A C 1
ATOM 1164 O O . ALA A 1 156 ? 12.913 7.196 8.582 1.00 45.28 156 ALA A O 1
ATOM 1165 N N . ALA A 1 157 ? 14.167 6.797 6.762 1.00 50.06 157 ALA A N 1
ATOM 1166 C CA . ALA A 1 157 ? 15.267 6.160 7.484 1.00 50.06 157 ALA A CA 1
ATOM 1167 C C . ALA A 1 157 ? 16.159 7.192 8.195 1.00 50.06 157 ALA A C 1
ATOM 1169 O O . ALA A 1 157 ? 16.501 6.996 9.357 1.00 50.06 157 ALA A O 1
ATOM 1170 N N . SER A 1 158 ? 16.470 8.319 7.542 1.00 49.56 158 SER A N 1
ATOM 1171 C CA . SER A 1 158 ? 17.283 9.394 8.133 1.00 49.56 158 SER A CA 1
ATOM 1172 C C . SER A 1 158 ? 16.567 10.182 9.236 1.00 49.56 158 SER A C 1
ATOM 1174 O O . SER A 1 158 ? 17.223 10.674 10.147 1.00 49.56 158 SER A O 1
ATOM 1176 N N . SER A 1 159 ? 15.23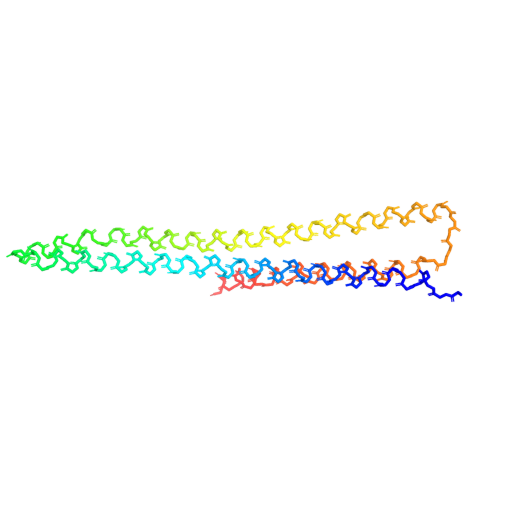3 10.279 9.191 1.00 48.53 159 SER A N 1
ATOM 1177 C CA . SER A 1 159 ? 14.436 10.955 10.227 1.00 48.53 159 SER A CA 1
ATOM 1178 C 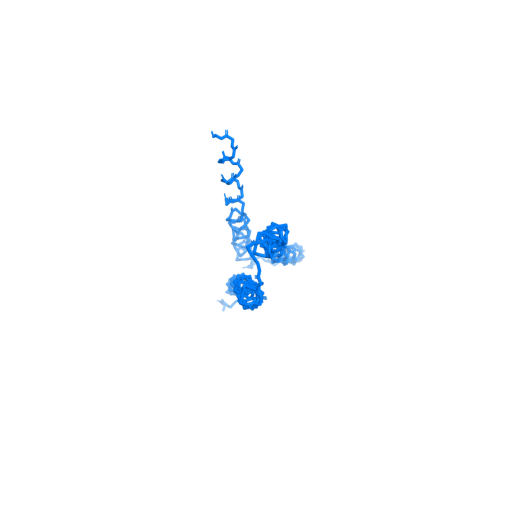C . SER A 1 159 ? 14.178 10.097 11.471 1.00 48.53 159 SER A C 1
ATOM 1180 O O . SER A 1 159 ? 13.551 10.570 12.409 1.00 48.53 159 SER A O 1
ATOM 1182 N N . ARG A 1 160 ? 14.594 8.822 11.475 1.00 45.69 160 ARG A N 1
ATOM 1183 C CA . ARG A 1 160 ? 14.532 7.933 12.651 1.00 45.69 160 ARG A CA 1
ATOM 1184 C C . ARG A 1 160 ? 15.836 7.963 13.468 1.00 45.69 160 ARG A C 1
ATOM 1186 O O . ARG A 1 160 ? 15.897 7.370 14.537 1.00 45.69 160 ARG A O 1
ATOM 1193 N N . THR A 1 161 ? 16.871 8.634 12.963 1.00 47.31 161 THR A N 1
ATOM 1194 C CA . THR A 1 161 ? 18.212 8.734 13.570 1.00 47.31 161 THR A CA 1
ATOM 1195 C C . THR A 1 161 ? 18.551 10.125 14.121 1.00 47.31 161 THR A C 1
ATOM 1197 O O . THR A 1 161 ? 19.698 10.360 14.490 1.00 47.31 161 THR A O 1
ATOM 1200 N N . THR A 1 162 ? 17.578 11.032 14.196 1.00 41.59 162 THR A N 1
ATOM 1201 C CA . THR A 1 162 ? 17.680 12.354 14.844 1.00 41.59 162 THR A CA 1
ATOM 1202 C C . THR A 1 162 ? 16.556 12.507 15.844 1.00 41.59 162 THR A C 1
ATOM 1204 O O . THR A 1 162 ? 16.836 12.931 16.979 1.00 41.59 162 THR A O 1
#